Protein AF-A0A841J1C2-F1 (afdb_monomer_lite)

Secondary structure (DSSP, 8-state):
--SEEEESS-HHHHHHHHHHTT--EEEEEEETTTEEEEEES-HHHHHHHHHHTGGGB--S--PPPTT----PPP-----

Sequence (79 aa):
MSRAMNLKASPDVVTATCATHNIGISSIEPLESGGTRIVVLSSAGAAELRRKMKSSIMEGPTTRSGLYVARRPVPTSRY

Organism: NCBI:txid627688

Structure (mmCIF, N/CA/C/O backbone):
data_AF-A0A841J1C2-F1
#
_entry.id   AF-A0A841J1C2-F1
#
loop_
_atom_site.group_PDB
_atom_site.id
_atom_site.type_symbol
_atom_site.label_atom_id
_atom_site.label_alt_id
_atom_site.label_comp_id
_atom_site.label_asym_id
_atom_site.label_entity_id
_atom_site.label_seq_id
_atom_site.pdbx_PDB_ins_code
_atom_site.Cartn_x
_atom_site.Cartn_y
_atom_site.Cartn_z
_atom_site.occupancy
_atom_site.B_iso_or_equiv
_atom_site.auth_seq_id
_atom_site.auth_comp_id
_atom_site.auth_asym_id
_atom_site.auth_atom_id
_atom_site.pdbx_PDB_model_num
ATOM 1 N N . MET A 1 1 ? 4.856 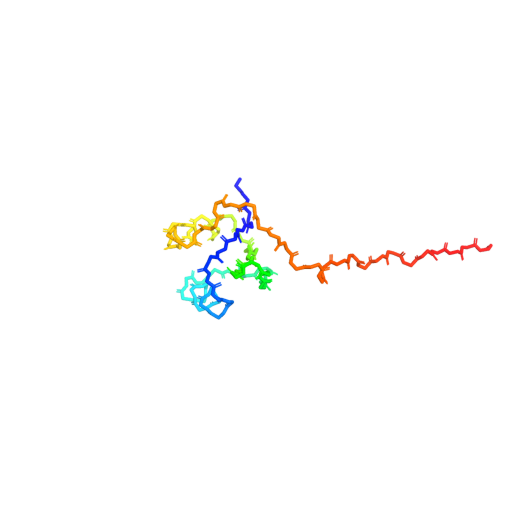10.411 -9.852 1.00 65.19 1 MET A N 1
ATOM 2 C CA . MET A 1 1 ? 3.842 9.766 -8.979 1.00 65.19 1 MET A CA 1
ATOM 3 C C . MET A 1 1 ? 4.453 8.553 -8.290 1.00 65.19 1 MET A C 1
ATOM 5 O O . MET A 1 1 ? 4.830 7.613 -8.977 1.00 65.19 1 MET A O 1
ATOM 9 N N . SER A 1 2 ? 4.587 8.575 -6.959 1.00 83.31 2 SER A N 1
ATOM 10 C CA . SER A 1 2 ? 5.167 7.452 -6.200 1.00 83.31 2 SER A CA 1
ATOM 11 C C . SER A 1 2 ? 4.205 6.259 -6.128 1.00 83.31 2 SER A C 1
ATOM 13 O O . SER A 1 2 ? 2.995 6.449 -5.972 1.00 83.31 2 SER A O 1
ATOM 15 N N . ARG A 1 3 ? 4.749 5.039 -6.205 1.00 88.88 3 ARG A N 1
ATOM 16 C CA . ARG A 1 3 ? 4.028 3.762 -6.029 1.00 88.88 3 ARG A CA 1
ATOM 17 C C . ARG A 1 3 ? 3.890 3.339 -4.560 1.00 88.88 3 ARG A C 1
ATOM 19 O O . ARG A 1 3 ? 3.200 2.367 -4.279 1.00 88.88 3 ARG A O 1
ATOM 26 N N . ALA A 1 4 ? 4.539 4.058 -3.645 1.00 90.06 4 ALA A N 1
ATOM 27 C CA . ALA A 1 4 ? 4.487 3.802 -2.210 1.00 90.06 4 ALA A CA 1
ATOM 28 C C . ALA A 1 4 ? 3.546 4.786 -1.500 1.00 90.06 4 ALA A C 1
ATOM 30 O O . ALA A 1 4 ? 3.480 5.966 -1.868 1.00 90.06 4 ALA A O 1
ATOM 31 N N . MET A 1 5 ? 2.840 4.311 -0.475 1.00 89.94 5 MET A N 1
ATOM 32 C CA . MET A 1 5 ? 2.032 5.140 0.423 1.00 89.94 5 MET A CA 1
ATOM 33 C C . MET A 1 5 ? 1.911 4.513 1.815 1.00 89.94 5 MET A C 1
ATOM 35 O O . MET A 1 5 ? 2.031 3.297 1.966 1.00 89.94 5 MET A O 1
ATOM 39 N N . ASN A 1 6 ? 1.656 5.358 2.812 1.00 91.88 6 ASN A N 1
ATOM 40 C CA . ASN A 1 6 ? 1.413 4.951 4.191 1.00 91.88 6 ASN A CA 1
ATOM 41 C C . ASN A 1 6 ? -0.075 5.135 4.501 1.00 91.88 6 ASN A C 1
ATOM 43 O O . ASN A 1 6 ? -0.641 6.201 4.240 1.00 91.88 6 ASN A O 1
ATOM 47 N N . LEU A 1 7 ? -0.699 4.092 5.035 1.00 90.94 7 LEU A N 1
ATOM 48 C CA . LEU A 1 7 ? -2.124 4.034 5.322 1.00 90.94 7 LEU A CA 1
ATOM 49 C C . LEU A 1 7 ? -2.347 3.746 6.805 1.00 90.94 7 LEU A C 1
ATOM 51 O O . LEU A 1 7 ? -1.753 2.831 7.366 1.00 90.94 7 LEU A O 1
ATOM 55 N N . LYS A 1 8 ? -3.265 4.475 7.430 1.00 91.38 8 LYS A N 1
ATOM 56 C CA . LYS A 1 8 ? -3.770 4.242 8.784 1.00 91.38 8 LYS A CA 1
ATOM 57 C C . LYS A 1 8 ? -4.830 3.134 8.761 1.00 91.38 8 LYS A C 1
ATOM 59 O O . LYS A 1 8 ? -5.996 3.356 9.069 1.00 91.38 8 LYS A O 1
ATOM 64 N N . ALA A 1 9 ? -4.427 1.956 8.304 1.00 89.81 9 ALA A N 1
ATOM 65 C CA . ALA A 1 9 ? -5.251 0.757 8.220 1.00 89.81 9 ALA A CA 1
ATOM 66 C C . ALA A 1 9 ? -4.384 -0.475 8.501 1.00 89.81 9 ALA A C 1
ATOM 68 O O . ALA A 1 9 ? -3.165 -0.433 8.296 1.00 89.81 9 ALA A O 1
ATOM 69 N N . SER A 1 10 ? -5.003 -1.558 8.972 1.00 90.94 10 SER A N 1
ATOM 70 C CA . SER A 1 10 ? -4.299 -2.826 9.162 1.00 90.94 10 SER A CA 1
ATOM 71 C C . SER A 1 10 ? -3.906 -3.441 7.811 1.00 90.94 10 SER A C 1
ATOM 73 O O . SER A 1 10 ? -4.571 -3.173 6.801 1.00 90.94 10 SER A O 1
ATOM 75 N N . PRO A 1 11 ? -2.859 -4.286 7.770 1.00 90.31 11 PRO A N 1
ATOM 76 C CA . PRO A 1 11 ? -2.447 -4.960 6.543 1.00 90.31 11 PRO A CA 1
ATOM 77 C C . PRO A 1 11 ? -3.582 -5.753 5.885 1.00 90.31 11 PRO A C 1
ATOM 79 O O . PRO A 1 11 ? -3.702 -5.745 4.660 1.00 90.31 11 PRO A O 1
ATOM 82 N N . ASP A 1 12 ? -4.463 -6.360 6.682 1.00 91.31 12 ASP A N 1
ATOM 83 C CA . ASP A 1 12 ? -5.602 -7.144 6.192 1.00 91.31 12 ASP A CA 1
ATOM 84 C C . ASP A 1 12 ? -6.622 -6.275 5.454 1.00 91.31 12 ASP A C 1
ATOM 86 O O . ASP A 1 12 ? -7.041 -6.606 4.345 1.00 91.31 12 ASP A O 1
ATOM 90 N N . VAL A 1 13 ? -6.972 -5.115 6.023 1.00 91.19 13 VAL A N 1
ATOM 91 C CA . VAL A 1 13 ? -7.906 -4.163 5.399 1.00 91.19 13 VAL A CA 1
ATOM 92 C C . VAL A 1 13 ? -7.330 -3.624 4.092 1.00 91.19 13 VAL A C 1
ATOM 94 O O . VAL A 1 13 ? -8.038 -3.526 3.087 1.00 91.19 13 VAL A O 1
ATOM 97 N N . VAL A 1 14 ? -6.034 -3.304 4.077 1.00 91.50 14 VAL A N 1
ATOM 98 C CA . VAL A 1 14 ? -5.351 -2.835 2.864 1.00 91.50 14 VAL A CA 1
ATOM 99 C C . VAL A 1 14 ? -5.326 -3.937 1.801 1.00 91.50 14 VAL A C 1
ATOM 101 O O . VAL A 1 14 ? -5.637 -3.672 0.641 1.00 91.50 14 VAL A O 1
ATOM 104 N N . THR A 1 15 ? -5.035 -5.178 2.192 1.00 93.12 15 THR A N 1
ATOM 105 C CA . THR A 1 15 ? -4.981 -6.331 1.281 1.00 93.12 15 THR A CA 1
ATOM 106 C C . THR A 1 15 ? -6.351 -6.633 0.680 1.00 93.12 15 THR A C 1
ATOM 108 O O . THR A 1 15 ? -6.462 -6.780 -0.536 1.00 93.12 15 THR A O 1
ATOM 111 N N . ALA A 1 16 ? -7.410 -6.633 1.493 1.00 94.50 16 ALA A N 1
ATOM 112 C CA . ALA A 1 16 ? -8.784 -6.817 1.027 1.00 94.50 16 ALA A CA 1
ATOM 113 C C . ALA A 1 16 ? -9.220 -5.701 0.063 1.00 94.50 16 ALA A C 1
ATOM 115 O O . ALA A 1 16 ? -9.848 -5.968 -0.965 1.00 94.50 16 ALA A O 1
ATOM 116 N N . THR A 1 17 ? -8.833 -4.452 0.344 1.00 91.88 17 THR A N 1
ATOM 117 C CA . THR A 1 17 ? -9.124 -3.305 -0.532 1.00 91.88 17 THR A CA 1
ATOM 118 C C . THR A 1 17 ? -8.408 -3.444 -1.875 1.00 91.88 17 THR A C 1
ATOM 120 O O . THR A 1 17 ? -9.010 -3.234 -2.929 1.00 91.88 17 THR A O 1
ATOM 123 N N . CYS A 1 18 ? -7.134 -3.839 -1.866 1.00 92.75 18 CYS A N 1
ATOM 124 C CA . CYS A 1 18 ? -6.378 -4.088 -3.089 1.00 92.75 18 CYS A CA 1
ATOM 125 C C . CYS A 1 18 ? -6.959 -5.253 -3.899 1.00 92.75 18 CYS A C 1
ATOM 127 O O . CYS A 1 18 ? -7.107 -5.113 -5.112 1.00 92.75 18 CYS A O 1
ATOM 129 N N . ALA A 1 19 ? -7.349 -6.353 -3.247 1.00 93.44 19 ALA A N 1
ATOM 130 C CA . ALA A 1 19 ? -7.978 -7.498 -3.903 1.00 93.44 19 ALA A CA 1
ATOM 131 C C . ALA A 1 19 ? -9.316 -7.118 -4.561 1.00 93.44 19 ALA A C 1
ATOM 133 O O . ALA A 1 19 ? -9.539 -7.429 -5.728 1.00 93.44 19 ALA A O 1
ATOM 134 N N . THR A 1 20 ? -10.157 -6.353 -3.859 1.00 93.94 20 THR A N 1
ATOM 135 C CA . THR A 1 20 ? -11.455 -5.866 -4.369 1.00 93.94 20 THR A CA 1
ATOM 136 C C . THR A 1 20 ? -11.308 -4.996 -5.622 1.00 93.94 20 THR A C 1
ATOM 138 O O . THR A 1 20 ? -12.199 -4.959 -6.468 1.00 93.94 20 THR A O 1
ATOM 141 N N . HIS A 1 21 ? -10.183 -4.294 -5.763 1.00 90.69 21 HIS A N 1
ATOM 142 C CA . HIS A 1 21 ? -9.923 -3.378 -6.878 1.00 90.69 21 HIS A CA 1
ATOM 143 C C . HIS A 1 21 ? -8.908 -3.908 -7.892 1.00 90.69 21 HIS A C 1
ATOM 145 O O . HIS A 1 21 ? -8.471 -3.158 -8.761 1.00 90.69 21 HIS A O 1
ATOM 151 N N . ASN A 1 22 ? -8.536 -5.188 -7.799 1.00 92.38 22 ASN A N 1
ATOM 152 C CA . ASN A 1 22 ? -7.542 -5.813 -8.673 1.00 92.38 22 ASN A CA 1
ATOM 153 C C . ASN A 1 22 ? -6.212 -5.023 -8.734 1.00 92.38 22 ASN A C 1
ATOM 155 O O . ASN A 1 22 ? -5.571 -4.895 -9.779 1.00 92.38 22 ASN A O 1
ATOM 159 N N . ILE A 1 23 ? -5.805 -4.446 -7.599 1.00 93.31 23 ILE A N 1
ATOM 160 C CA . ILE A 1 23 ? -4.568 -3.673 -7.470 1.00 93.31 23 ILE A CA 1
ATOM 161 C C . ILE A 1 23 ? -3.456 -4.618 -7.028 1.00 93.31 23 ILE A C 1
ATOM 163 O O . ILE A 1 23 ? -3.440 -5.097 -5.896 1.00 93.31 23 ILE A O 1
ATOM 167 N N . GLY A 1 24 ? -2.481 -4.841 -7.907 1.00 93.19 24 GLY A N 1
ATOM 168 C CA . GLY A 1 24 ? -1.318 -5.663 -7.590 1.00 93.19 24 GLY A CA 1
ATOM 169 C C . GLY A 1 24 ? -0.441 -5.047 -6.494 1.00 93.19 24 GLY A C 1
ATOM 170 O O . GLY A 1 24 ? 0.003 -3.899 -6.612 1.00 93.19 24 GLY A O 1
ATOM 171 N N . ILE A 1 25 ? -0.157 -5.824 -5.450 1.00 94.00 25 ILE A N 1
ATOM 172 C CA . ILE A 1 25 ? 0.714 -5.443 -4.330 1.00 94.00 25 ILE A CA 1
ATOM 173 C C . ILE A 1 25 ? 2.147 -5.898 -4.626 1.00 94.00 25 ILE A C 1
ATOM 175 O O . ILE A 1 25 ? 2.375 -7.020 -5.063 1.00 94.00 25 ILE A O 1
ATOM 179 N N . SER A 1 26 ? 3.116 -5.015 -4.390 1.00 93.81 26 SER A N 1
ATOM 180 C CA . SER A 1 26 ? 4.550 -5.313 -4.476 1.00 93.81 26 SER A CA 1
ATOM 181 C C . SER A 1 26 ? 5.170 -5.597 -3.110 1.00 93.81 26 SER A C 1
ATOM 183 O O . SER A 1 26 ? 6.043 -6.449 -3.012 1.00 93.81 26 SER A O 1
ATOM 185 N N . SER A 1 27 ? 4.779 -4.841 -2.083 1.00 90.75 27 SER A N 1
ATOM 186 C CA . SER A 1 27 ? 5.202 -5.039 -0.693 1.00 90.75 27 SER A CA 1
ATOM 187 C C . SER A 1 27 ? 4.135 -4.480 0.241 1.00 90.75 27 SER A C 1
ATOM 189 O O . SER A 1 27 ? 3.515 -3.458 -0.076 1.00 90.75 27 SER A O 1
ATOM 191 N N . ILE A 1 28 ? 3.943 -5.130 1.384 1.00 91.25 28 ILE A N 1
ATOM 192 C CA . ILE A 1 28 ? 3.061 -4.683 2.457 1.00 91.25 28 ILE A CA 1
ATOM 193 C C . ILE A 1 28 ? 3.781 -4.871 3.794 1.00 91.25 28 ILE A C 1
ATOM 195 O O . ILE A 1 28 ? 4.254 -5.957 4.113 1.00 91.25 28 ILE A O 1
ATOM 199 N N . GLU A 1 29 ? 3.912 -3.787 4.550 1.00 88.44 29 GLU A N 1
ATOM 200 C CA . GLU A 1 29 ? 4.706 -3.726 5.778 1.00 88.44 29 GLU A CA 1
ATOM 201 C C . GLU A 1 29 ? 3.885 -3.021 6.870 1.00 88.44 29 GLU A C 1
ATOM 203 O O . GLU A 1 29 ? 3.469 -1.878 6.657 1.00 88.44 29 GLU A O 1
ATOM 208 N N . PRO A 1 30 ? 3.650 -3.634 8.043 1.00 89.19 30 PRO A N 1
ATOM 209 C CA . PRO A 1 30 ? 3.077 -2.916 9.175 1.00 89.19 30 PRO A CA 1
ATOM 210 C C . PRO A 1 30 ? 4.063 -1.857 9.700 1.00 89.19 30 PRO A C 1
ATOM 212 O O . PRO A 1 30 ? 5.280 -2.070 9.746 1.00 89.19 30 PRO A O 1
ATOM 215 N N . LEU A 1 31 ? 3.530 -0.699 10.089 1.00 85.06 31 LEU A N 1
ATOM 216 C CA . LEU A 1 31 ? 4.274 0.439 10.630 1.00 85.06 31 LEU A CA 1
ATOM 217 C C . LEU A 1 31 ? 4.171 0.463 12.156 1.00 85.06 31 LEU A C 1
ATOM 219 O O . LEU A 1 31 ? 3.090 0.266 12.709 1.00 85.06 31 LEU A O 1
ATOM 223 N N . GLU A 1 32 ? 5.281 0.769 12.832 1.00 79.38 32 GLU A N 1
ATOM 224 C CA . GLU A 1 32 ? 5.354 0.834 14.304 1.00 79.38 32 GLU A CA 1
ATOM 225 C C . GLU A 1 32 ? 4.431 1.908 14.890 1.00 79.38 32 GLU A C 1
ATOM 227 O O . GLU A 1 32 ? 3.899 1.759 15.983 1.00 79.38 32 GLU A O 1
ATOM 232 N N . SER A 1 33 ? 4.175 2.971 14.128 1.00 74.38 33 SER A N 1
ATOM 233 C CA . SER A 1 33 ? 3.266 4.057 14.501 1.00 74.38 33 SER A CA 1
ATOM 234 C C . SER A 1 33 ? 1.778 3.678 14.465 1.00 74.38 33 SER A C 1
ATOM 236 O O . SER A 1 33 ? 0.932 4.543 14.681 1.00 74.38 33 SER A O 1
ATOM 238 N N . GLY A 1 34 ? 1.438 2.438 14.103 1.00 77.50 34 GLY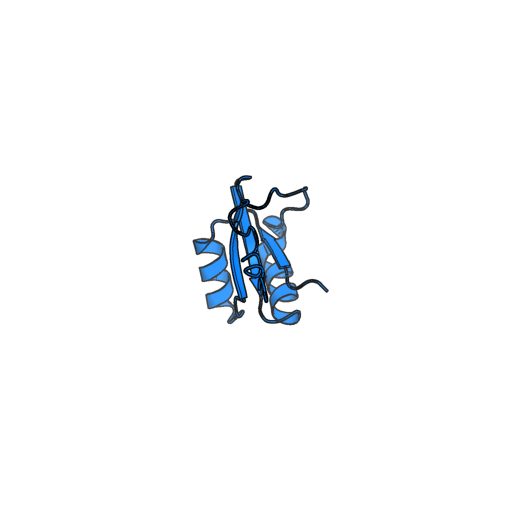 A N 1
ATOM 239 C CA . GLY A 1 34 ? 0.063 2.014 13.854 1.00 77.50 34 GLY A CA 1
ATOM 240 C C . GLY A 1 34 ? -0.392 2.392 12.444 1.00 77.50 34 GLY A C 1
ATOM 241 O O . GLY A 1 34 ? -0.878 3.494 12.190 1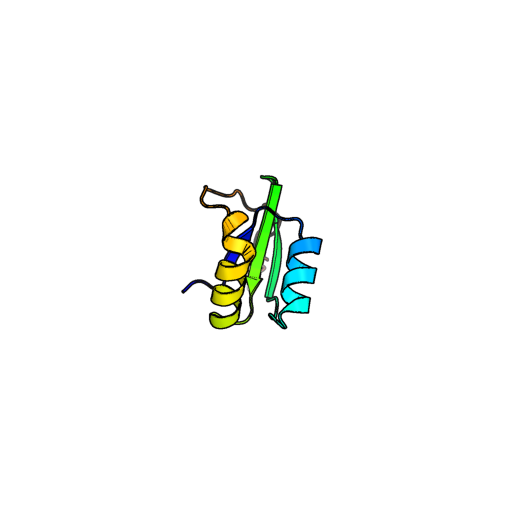.00 77.50 34 GLY A O 1
ATOM 242 N N . GLY A 1 35 ? -0.220 1.462 11.510 1.00 88.38 35 GLY A N 1
ATOM 243 C CA . GLY A 1 35 ? -0.607 1.608 10.110 1.00 88.38 35 GLY A CA 1
ATOM 244 C C . GLY A 1 35 ? 0.110 0.592 9.229 1.00 88.38 35 GLY A C 1
ATOM 245 O O . GLY A 1 35 ? 0.756 -0.330 9.722 1.00 88.38 35 GLY A O 1
ATOM 246 N N . THR A 1 36 ? 0.020 0.783 7.919 1.00 91.88 36 THR A N 1
ATOM 247 C CA . THR A 1 36 ? 0.612 -0.094 6.912 1.00 91.88 36 THR A CA 1
ATOM 248 C C . THR A 1 36 ? 1.252 0.735 5.813 1.00 91.88 36 THR A C 1
ATOM 250 O O . THR A 1 36 ? 0.629 1.623 5.228 1.00 91.88 36 THR A O 1
ATOM 253 N N . ARG A 1 37 ? 2.503 0.426 5.491 1.00 90.88 37 ARG A N 1
ATOM 254 C CA . ARG A 1 37 ? 3.168 0.893 4.283 1.00 90.88 37 ARG A CA 1
ATOM 255 C C . ARG A 1 37 ? 2.900 -0.115 3.186 1.00 90.88 37 ARG A C 1
ATOM 257 O O . ARG A 1 37 ? 3.234 -1.288 3.312 1.00 90.88 37 ARG A O 1
ATOM 264 N N . ILE A 1 38 ? 2.343 0.369 2.089 1.00 91.31 38 ILE A N 1
ATOM 265 C CA . ILE A 1 38 ? 2.107 -0.439 0.903 1.00 91.31 38 ILE A CA 1
ATOM 266 C C . ILE A 1 38 ? 2.880 0.132 -0.278 1.00 91.31 38 ILE A C 1
ATOM 268 O O . ILE A 1 38 ? 2.936 1.346 -0.504 1.00 91.31 38 ILE A O 1
ATOM 272 N N . VAL A 1 39 ? 3.474 -0.767 -1.049 1.00 92.06 39 VAL A N 1
ATOM 273 C CA . VAL A 1 39 ? 4.035 -0.488 -2.366 1.00 92.06 39 VAL A CA 1
ATOM 274 C C . VAL A 1 39 ? 3.236 -1.302 -3.369 1.00 92.06 39 VAL A C 1
ATOM 276 O O . VAL A 1 39 ? 3.150 -2.519 -3.241 1.00 92.06 39 VAL A O 1
ATOM 279 N N . VAL A 1 40 ? 2.654 -0.649 -4.371 1.00 93.81 40 VAL A N 1
ATOM 280 C CA . VAL A 1 40 ? 1.855 -1.317 -5.413 1.00 93.81 40 VAL A CA 1
ATOM 281 C C . VAL A 1 40 ? 2.635 -1.486 -6.719 1.00 93.81 40 VAL A C 1
ATOM 283 O O . VAL A 1 40 ? 3.662 -0.837 -6.947 1.00 93.81 40 VAL A O 1
ATOM 286 N N . LEU A 1 41 ? 2.159 -2.371 -7.596 1.00 93.25 41 LEU A N 1
ATOM 287 C CA . LEU A 1 41 ? 2.804 -2.706 -8.869 1.00 93.25 41 LEU A CA 1
ATOM 288 C C . LEU A 1 41 ? 2.710 -1.588 -9.918 1.00 93.25 41 LEU A C 1
ATOM 290 O O . LEU A 1 41 ? 3.637 -1.409 -10.703 1.00 93.25 41 LEU A O 1
ATOM 294 N N . SER A 1 42 ? 1.640 -0.792 -9.908 1.00 91.38 42 SER A N 1
ATOM 295 C CA . SER A 1 42 ? 1.407 0.253 -10.912 1.00 91.38 42 SER A CA 1
ATOM 296 C C . SER A 1 42 ? 1.148 1.623 -10.284 1.00 91.38 42 SER A C 1
ATOM 298 O O . SER A 1 42 ? 0.574 1.753 -9.202 1.00 91.38 42 SER A O 1
ATOM 300 N N . SER A 1 43 ? 1.568 2.684 -10.975 1.00 88.94 43 SER A N 1
ATOM 301 C CA . SER A 1 43 ? 1.274 4.068 -10.580 1.00 88.94 43 SER A CA 1
ATOM 302 C C . SER A 1 43 ? -0.219 4.399 -10.698 1.00 88.94 43 SER A C 1
ATOM 304 O O . SER A 1 43 ? -0.731 5.172 -9.889 1.00 88.94 43 SER A O 1
ATOM 306 N N . ALA A 1 44 ? -0.919 3.782 -11.655 1.00 89.94 44 ALA A N 1
ATOM 307 C CA . ALA A 1 44 ? -2.367 3.891 -11.815 1.00 89.94 44 ALA A CA 1
ATOM 308 C C . ALA A 1 44 ? -3.116 3.278 -10.621 1.00 89.94 44 ALA A C 1
ATOM 310 O O . ALA A 1 44 ? -3.953 3.952 -10.019 1.00 89.94 44 ALA A O 1
ATOM 311 N N . GLY A 1 45 ? -2.733 2.066 -10.201 1.00 90.12 45 GLY A N 1
ATOM 312 C CA . GLY A 1 45 ? -3.274 1.432 -8.996 1.00 90.12 45 GLY A CA 1
ATOM 313 C C . GLY A 1 45 ? -2.970 2.246 -7.738 1.00 90.12 45 GLY A C 1
ATOM 314 O O . GLY A 1 45 ? -3.828 2.401 -6.875 1.00 90.12 45 GLY A O 1
ATOM 315 N N . ALA A 1 46 ? -1.792 2.878 -7.668 1.00 91.00 46 ALA A N 1
ATOM 316 C CA . ALA A 1 46 ? -1.465 3.787 -6.568 1.00 91.00 46 ALA A CA 1
ATOM 317 C C . ALA A 1 46 ? -2.385 5.019 -6.544 1.00 91.00 46 ALA A C 1
ATOM 319 O O . ALA A 1 46 ? -2.787 5.480 -5.479 1.00 91.00 46 ALA A O 1
ATOM 320 N N . ALA A 1 47 ? -2.711 5.584 -7.707 1.00 91.31 47 ALA A N 1
ATOM 321 C CA . ALA A 1 47 ? -3.620 6.721 -7.792 1.00 91.31 47 ALA A CA 1
ATOM 322 C C . ALA A 1 47 ? -5.047 6.332 -7.379 1.00 91.31 47 ALA A C 1
ATOM 324 O O . ALA A 1 47 ? -5.703 7.088 -6.667 1.00 91.31 47 ALA A O 1
ATOM 325 N N . GLU A 1 48 ? -5.517 5.153 -7.784 1.00 91.69 48 GLU A N 1
ATOM 326 C CA . GLU A 1 48 ? -6.833 4.650 -7.396 1.00 91.69 48 GLU A CA 1
ATOM 327 C C . GLU A 1 48 ? -6.930 4.369 -5.896 1.00 91.69 48 GLU A C 1
ATOM 329 O O . GLU A 1 48 ? -7.864 4.846 -5.247 1.00 91.69 48 GLU A O 1
ATOM 334 N N . LEU A 1 49 ? -5.930 3.692 -5.329 1.00 90.44 49 LEU A N 1
ATOM 335 C CA . LEU A 1 49 ? -5.880 3.412 -3.897 1.00 90.44 49 LEU A CA 1
ATOM 336 C C . LEU A 1 49 ? -5.860 4.708 -3.074 1.00 90.44 49 LEU A C 1
ATOM 338 O O . LEU A 1 49 ? -6.589 4.818 -2.093 1.00 90.44 49 LEU A O 1
ATOM 342 N N . ARG A 1 50 ? -5.117 5.735 -3.521 1.00 90.25 50 ARG A N 1
ATOM 343 C CA . ARG A 1 50 ? -5.117 7.067 -2.886 1.00 90.25 50 ARG A CA 1
ATOM 344 C C . ARG A 1 50 ? -6.474 7.760 -2.934 1.00 90.25 50 ARG A C 1
ATOM 346 O O . ARG A 1 50 ? -6.826 8.445 -1.981 1.00 90.25 50 ARG A O 1
ATOM 353 N N . ARG A 1 51 ? -7.233 7.614 -4.025 1.00 90.81 51 ARG A N 1
ATOM 354 C CA . ARG A 1 51 ? -8.586 8.188 -4.119 1.00 90.81 51 ARG A CA 1
ATOM 355 C C . ARG A 1 51 ? -9.549 7.495 -3.161 1.00 90.81 51 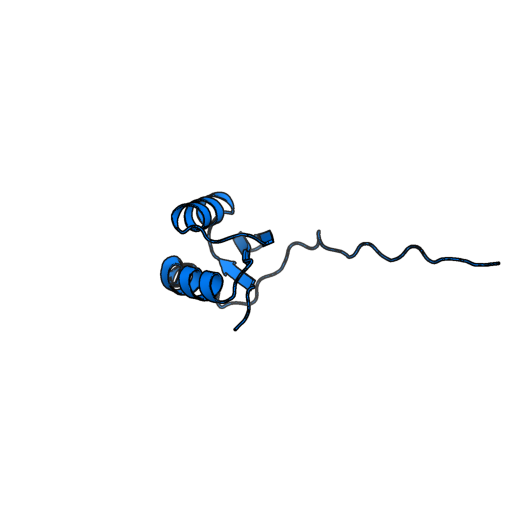ARG A C 1
ATOM 357 O O . ARG A 1 51 ? -10.342 8.169 -2.517 1.00 90.81 51 ARG A O 1
ATOM 364 N N . LYS A 1 52 ? -9.461 6.168 -3.058 1.00 89.62 52 LYS A N 1
ATOM 365 C CA . LYS A 1 52 ? -10.368 5.354 -2.238 1.00 8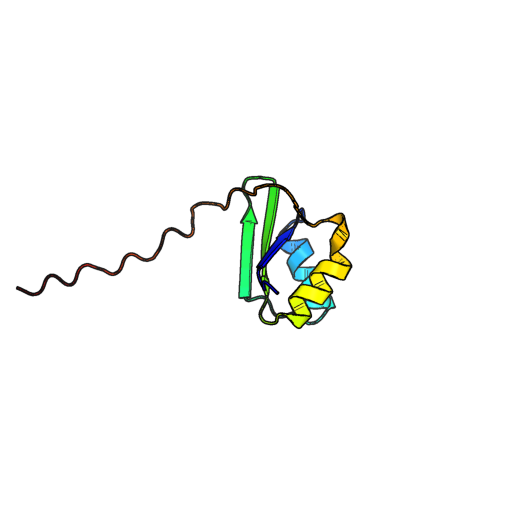9.62 52 LYS A CA 1
ATOM 366 C C . LYS A 1 52 ? -10.067 5.449 -0.747 1.00 89.62 52 LYS A C 1
ATOM 368 O O . LYS A 1 52 ? -10.977 5.637 0.047 1.00 89.62 52 LYS A O 1
ATOM 373 N N . MET A 1 53 ? -8.794 5.374 -0.372 1.00 88.06 53 MET A N 1
ATOM 374 C CA . MET A 1 53 ? -8.348 5.412 1.023 1.00 88.06 53 MET A CA 1
ATOM 375 C C . MET A 1 53 ? -7.874 6.804 1.446 1.00 88.06 53 MET A C 1
ATOM 377 O O . MET A 1 53 ? -7.039 6.919 2.339 1.00 88.06 53 MET A O 1
ATOM 381 N N . LYS A 1 54 ? -8.392 7.869 0.815 1.00 87.75 54 LYS A N 1
ATOM 382 C CA . LYS A 1 54 ? -7.948 9.255 1.042 1.00 87.75 54 LYS A CA 1
ATOM 383 C C . LYS A 1 54 ? -7.985 9.649 2.522 1.00 87.75 54 LYS A C 1
ATOM 385 O O . LYS A 1 54 ? -7.044 10.261 3.006 1.00 87.75 54 LYS A O 1
ATOM 390 N N . SER A 1 55 ? -9.034 9.252 3.242 1.00 87.69 55 SER A N 1
ATOM 391 C CA . SER A 1 55 ? -9.206 9.502 4.682 1.00 87.69 55 SER A CA 1
ATOM 392 C C . SER A 1 55 ? -8.240 8.718 5.574 1.00 87.69 55 SER A C 1
ATOM 394 O O . SER A 1 55 ? -8.074 9.047 6.743 1.00 87.69 55 SER A O 1
ATOM 396 N N . SER A 1 56 ? -7.623 7.667 5.038 1.00 86.25 56 SER A N 1
ATOM 397 C CA . SER A 1 56 ? -6.676 6.809 5.744 1.00 86.25 56 SER A CA 1
ATOM 398 C C . SER A 1 56 ? -5.229 7.113 5.363 1.00 86.25 56 SER A C 1
ATOM 400 O O . SER A 1 56 ? -4.340 6.415 5.836 1.00 86.25 56 SER A O 1
ATOM 402 N N . ILE A 1 57 ? -4.949 8.110 4.518 1.00 88.38 57 ILE A N 1
ATOM 403 C CA . ILE A 1 57 ? -3.569 8.473 4.175 1.00 88.38 57 ILE A CA 1
ATOM 404 C C . ILE A 1 57 ? -2.898 9.101 5.398 1.00 88.38 57 ILE A C 1
ATOM 406 O O . ILE A 1 57 ? -3.413 10.041 5.998 1.00 88.38 57 ILE A O 1
ATOM 410 N N . MET A 1 58 ? -1.725 8.582 5.761 1.00 84.19 58 MET A N 1
ATOM 411 C CA . MET A 1 58 ? -0.889 9.189 6.793 1.00 84.19 58 MET A CA 1
ATOM 412 C C . MET A 1 58 ? -0.030 10.284 6.157 1.00 84.19 58 MET A C 1
ATOM 414 O O . MET A 1 58 ? 0.882 9.987 5.388 1.00 84.19 58 MET A O 1
ATOM 418 N N . GLU A 1 59 ? -0.333 11.545 6.466 1.00 75.00 59 GLU A N 1
ATOM 419 C CA . GLU A 1 59 ? 0.413 12.711 5.961 1.00 75.00 59 GLU A CA 1
ATOM 420 C C . GLU A 1 59 ? 1.673 13.021 6.791 1.00 75.00 59 GLU A C 1
ATOM 422 O O . GLU A 1 59 ? 2.588 13.689 6.315 1.00 75.00 59 GLU A O 1
ATOM 427 N N . GLY A 1 60 ? 1.747 12.505 8.022 1.00 69.88 60 GLY A N 1
ATOM 428 C CA . GLY A 1 60 ? 2.868 12.726 8.937 1.00 69.88 60 GLY A CA 1
ATOM 429 C C . GLY A 1 60 ? 4.078 11.807 8.705 1.00 69.88 60 GLY A C 1
ATOM 430 O O . GLY A 1 60 ? 3.961 10.754 8.063 1.00 69.88 60 GLY A O 1
ATOM 431 N N . PRO A 1 61 ? 5.252 12.161 9.269 1.00 64.06 61 PRO A N 1
ATOM 432 C CA . PRO A 1 61 ? 6.441 11.319 9.211 1.00 64.06 61 PRO A CA 1
ATOM 433 C C . PRO A 1 61 ? 6.137 9.966 9.856 1.00 64.06 61 PRO A C 1
ATOM 435 O O . PRO A 1 61 ? 5.714 9.892 11.006 1.00 64.06 61 PRO A O 1
ATOM 438 N N . THR A 1 62 ? 6.308 8.888 9.092 1.00 69.00 62 THR A N 1
ATOM 439 C CA . THR A 1 62 ? 6.026 7.534 9.571 1.00 69.00 62 THR A CA 1
ATOM 440 C C . THR A 1 62 ? 7.317 6.746 9.738 1.00 69.00 62 THR A C 1
ATOM 442 O O . THR A 1 62 ? 8.058 6.566 8.768 1.00 69.00 62 THR A O 1
ATOM 445 N N . THR A 1 63 ? 7.575 6.259 10.953 1.00 69.75 63 THR A N 1
ATOM 446 C CA . THR A 1 63 ? 8.719 5.388 11.241 1.00 69.75 63 THR A CA 1
ATOM 447 C C . THR A 1 63 ? 8.468 4.018 10.629 1.00 69.75 63 THR A C 1
ATOM 449 O O . THR A 1 63 ? 7.488 3.340 10.942 1.00 69.75 63 THR A O 1
ATOM 452 N N . ARG A 1 64 ? 9.343 3.625 9.702 1.00 68.31 64 ARG A N 1
ATOM 453 C CA . ARG A 1 64 ? 9.330 2.278 9.130 1.00 68.31 64 ARG A CA 1
ATOM 454 C C . ARG A 1 64 ? 9.907 1.313 10.156 1.00 68.31 64 ARG A C 1
ATOM 456 O O . ARG A 1 64 ? 10.942 1.626 10.737 1.00 68.31 64 ARG A O 1
ATOM 463 N N . SER A 1 65 ? 9.285 0.147 10.313 1.00 63.72 65 SER A N 1
ATOM 464 C CA . SER A 1 65 ? 9.885 -0.932 11.092 1.00 63.72 65 SER A CA 1
ATOM 465 C C . SER A 1 65 ? 11.236 -1.303 10.476 1.00 63.72 65 SER A C 1
ATOM 467 O O . SER A 1 65 ? 11.364 -1.513 9.266 1.00 63.72 65 SER A O 1
ATOM 469 N N . GLY A 1 66 ? 12.282 -1.320 11.302 1.00 59.28 66 GLY A N 1
ATOM 470 C CA . GLY A 1 66 ? 13.672 -1.479 10.861 1.00 59.28 66 GLY A CA 1
ATOM 471 C C . GLY A 1 66 ? 14.013 -2.853 10.273 1.00 59.28 66 GLY A C 1
ATOM 472 O O . GLY A 1 66 ? 15.158 -3.083 9.915 1.00 59.28 66 GLY A O 1
ATOM 473 N N . LEU A 1 67 ? 13.059 -3.778 10.136 1.00 58.38 67 LEU A N 1
ATOM 474 C CA . LEU A 1 67 ? 13.321 -5.161 9.712 1.00 58.38 67 LEU A CA 1
ATOM 475 C C . LEU A 1 67 ? 13.714 -5.309 8.227 1.00 58.38 67 LEU A C 1
ATOM 477 O O . LEU A 1 67 ? 14.058 -6.403 7.793 1.00 58.38 67 LEU A O 1
ATOM 481 N N . TYR A 1 68 ? 13.752 -4.213 7.461 1.00 52.75 68 TYR A N 1
ATOM 482 C CA . TYR A 1 68 ? 14.379 -4.149 6.136 1.00 52.75 68 TYR A CA 1
ATOM 483 C C . TYR A 1 68 ? 15.801 -3.553 6.216 1.00 52.75 68 TYR A C 1
ATOM 485 O O . TYR A 1 68 ? 16.170 -2.687 5.421 1.00 52.75 68 TYR A O 1
ATOM 493 N N . VAL A 1 69 ? 16.627 -3.961 7.188 1.00 51.66 69 VAL A N 1
ATOM 494 C CA . VAL A 1 69 ? 18.077 -3.746 7.054 1.00 51.66 69 VAL A CA 1
ATOM 495 C C . VAL A 1 69 ? 18.564 -4.674 5.947 1.00 51.66 69 VAL A C 1
ATOM 497 O O . VAL A 1 69 ? 18.371 -5.886 5.990 1.00 51.66 69 VAL A O 1
ATOM 500 N N . ALA A 1 70 ? 19.146 -4.055 4.924 1.00 50.62 70 ALA A N 1
ATOM 501 C CA . ALA A 1 70 ? 19.692 -4.663 3.727 1.00 50.62 70 ALA A CA 1
ATOM 502 C C . ALA A 1 70 ? 20.366 -6.022 3.980 1.00 50.62 70 ALA A C 1
ATOM 504 O O . ALA A 1 70 ? 21.188 -6.161 4.888 1.00 50.62 70 ALA A O 1
ATOM 505 N N . ARG A 1 71 ? 20.123 -6.988 3.083 1.00 58.75 71 ARG A N 1
ATOM 506 C CA . ARG A 1 71 ? 21.108 -8.040 2.813 1.00 58.75 71 ARG A CA 1
ATOM 507 C C . ARG A 1 71 ? 22.411 -7.330 2.444 1.00 58.75 71 ARG A C 1
ATOM 509 O O . ARG A 1 71 ? 22.571 -6.874 1.314 1.00 58.75 71 ARG A O 1
ATOM 516 N N . ARG A 1 72 ? 23.305 -7.155 3.418 1.00 59.66 72 ARG A N 1
ATOM 517 C CA . ARG A 1 72 ? 24.672 -6.692 3.185 1.00 59.66 72 ARG A CA 1
ATOM 518 C C . ARG A 1 72 ? 25.270 -7.636 2.131 1.00 59.66 72 ARG A C 1
ATOM 520 O O . ARG A 1 72 ? 25.160 -8.849 2.322 1.00 59.66 72 ARG A O 1
ATOM 527 N N . PRO A 1 73 ? 25.867 -7.144 1.033 1.00 62.44 73 PRO A N 1
ATOM 528 C CA . PRO A 1 73 ? 26.686 -8.004 0.194 1.00 62.44 73 PRO A CA 1
ATOM 529 C C . PRO A 1 73 ? 27.761 -8.619 1.091 1.00 62.44 73 PRO A C 1
ATOM 531 O O . PRO A 1 73 ? 28.414 -7.899 1.851 1.00 62.44 73 PRO A O 1
ATOM 534 N N . VAL A 1 74 ? 27.897 -9.944 1.060 1.00 68.38 74 VAL A N 1
ATOM 535 C CA . VAL A 1 74 ? 28.988 -10.632 1.756 1.00 68.38 74 VAL A CA 1
ATOM 536 C C . VAL A 1 74 ? 30.291 -10.056 1.191 1.00 68.38 74 VAL A C 1
ATOM 538 O O . VAL A 1 74 ? 30.429 -10.035 -0.035 1.00 68.38 74 VAL A O 1
ATOM 541 N N . PRO A 1 75 ? 31.228 -9.546 2.012 1.00 68.88 75 PRO A N 1
ATOM 542 C CA . PRO A 1 75 ? 32.503 -9.075 1.496 1.00 68.88 75 PRO A CA 1
ATOM 543 C C . PRO A 1 75 ? 33.203 -10.253 0.818 1.00 68.88 75 PRO A C 1
ATOM 545 O O . PRO A 1 75 ? 33.582 -11.219 1.479 1.00 68.88 75 PRO A O 1
ATOM 548 N N . THR A 1 76 ? 33.353 -10.210 -0.505 1.00 68.31 76 THR A N 1
ATOM 549 C CA . THR A 1 76 ? 34.209 -11.160 -1.215 1.00 68.31 76 THR A CA 1
ATOM 550 C C . THR A 1 76 ? 35.653 -10.796 -0.897 1.00 68.31 76 THR A C 1
ATOM 552 O O . THR A 1 76 ? 36.274 -10.021 -1.621 1.00 68.31 76 THR A O 1
ATOM 555 N N . SER A 1 77 ? 36.174 -11.319 0.212 1.00 69.31 77 SER A N 1
ATOM 556 C CA . SER A 1 77 ? 37.613 -11.344 0.457 1.00 69.31 77 SER A CA 1
ATOM 557 C C . SER A 1 77 ? 38.229 -12.278 -0.581 1.00 69.31 77 SER A C 1
ATOM 559 O O . SER A 1 77 ? 38.147 -13.498 -0.445 1.00 69.31 77 SER A O 1
ATOM 561 N N . ARG A 1 78 ? 38.771 -11.714 -1.663 1.00 68.81 78 ARG A N 1
ATOM 562 C CA . ARG A 1 78 ? 39.680 -12.437 -2.553 1.00 68.81 78 ARG A CA 1
ATOM 563 C C . ARG A 1 78 ? 41.090 -12.221 -2.011 1.00 68.81 78 ARG A C 1
ATOM 565 O O . ARG A 1 78 ? 41.545 -11.081 -1.978 1.00 68.81 78 ARG A O 1
ATOM 572 N N . TYR A 1 79 ? 41.684 -13.307 -1.519 1.00 60.59 79 TYR A N 1
ATOM 573 C CA . TYR A 1 79 ? 43.123 -13.436 -1.296 1.00 60.59 79 TYR A CA 1
ATOM 574 C C . TYR A 1 79 ? 43.857 -13.505 -2.635 1.00 60.59 79 TYR A C 1
ATOM 576 O O . TYR A 1 79 ? 43.243 -14.022 -3.601 1.00 60.59 79 TYR A O 1
#

Ra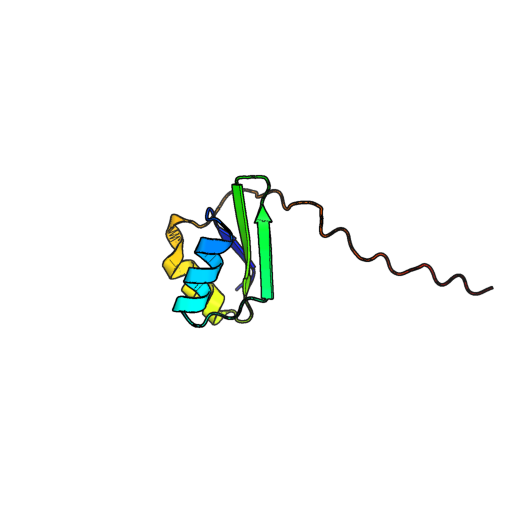dius of gyration: 15.34 Å; chains: 1; bounding box: 55×26×26 Å

Foldseek 3Di:
DAQKFKFQDDQVVLVVVCVVVVWAWPDWAAFPVHTIITGTPDPVSSVVSCVVRVVGTDPDDTHGDPPPPDPDPDPPPDD

pLDDT: mean 82.61, std 12.63, range [50.62, 94.5]